Protein AF-A0A1H7X5X2-F1 (afdb_monomer_lite)

Radius of gyration: 15.64 Å; chains: 1; bounding box: 37×37×34 Å

Sequence (128 aa):
MNSEYNKRLKSEYGYLVWNPKKYDLEIVNKVLIK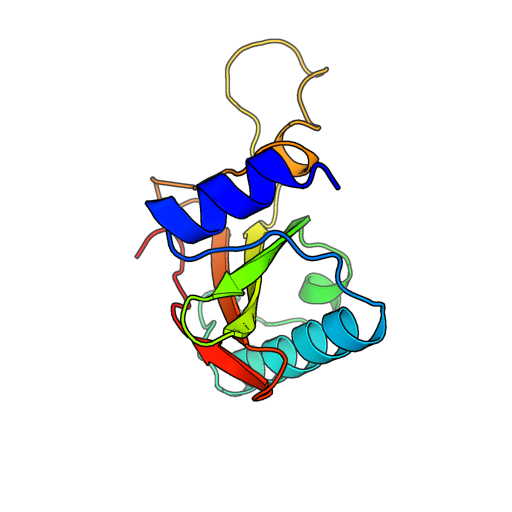AIADKKIDFIKKPILENINNNLFKQYIPYIDKNDNRIILLNVSCDVLAIPTLEDQKMEHWKNEFYEVYDGGSCYWKITINVDTEKYSNLLVNGV

Foldseek 3Di:
DDPVVQVCCCVPPVKGADDDDPVLVVLVLVLVVVCVVVCVPCLVVDPPVCCVVPQKDWEWGWMQGNVRFTKTKIKIFRDQPDPPDDDPPPSCCVRVDDDDQCAADSGIWIWMAGSVVSDIDDIDHRND

Organism: Aquimarina amphilecti (NCBI:txid1038014)

Secondary structure (DSSP, 8-state):
--HHHHHHHHHHHS-EE----HHHHHHHHHHHHHHHHTTS-TTSSS--HHHHHHS-EEEEEEEE-TTS-EEEEEEEESS----SSS-TT-TTHHHHS-----S--TTEEEEEEETTTTEEEEEEETT-

pLDDT: mean 76.42, std 15.17, range [45.69, 96.38]

Structure (mmCIF, N/CA/C/O backbone):
data_AF-A0A1H7X5X2-F1
#
_entry.id   AF-A0A1H7X5X2-F1
#
loop_
_atom_site.group_PDB
_atom_site.id
_atom_site.type_symbol
_atom_site.label_atom_id
_atom_site.label_alt_id
_atom_site.label_comp_id
_atom_site.label_asym_id
_atom_site.label_entity_id
_atom_site.label_seq_id
_atom_site.pdbx_PDB_ins_code
_atom_site.Cartn_x
_atom_site.Cartn_y
_atom_site.Cartn_z
_atom_site.occupancy
_atom_site.B_iso_or_equiv
_atom_site.auth_seq_id
_atom_site.auth_comp_id
_atom_site.auth_asym_id
_atom_site.auth_atom_id
_atom_site.pdbx_PDB_model_num
ATOM 1 N N . MET A 1 1 ? -4.004 18.660 10.667 1.00 53.47 1 MET A N 1
ATOM 2 C CA . MET A 1 1 ? -5.026 17.898 9.912 1.00 53.47 1 MET A CA 1
ATOM 3 C C . MET A 1 1 ? -6.377 18.552 10.138 1.00 53.47 1 MET A C 1
ATOM 5 O O . MET A 1 1 ? -6.747 18.739 11.290 1.00 53.47 1 MET A O 1
ATOM 9 N N . ASN A 1 2 ? -7.057 18.978 9.073 1.00 61.38 2 ASN A N 1
ATOM 10 C CA . ASN A 1 2 ? -8.286 19.766 9.169 1.00 61.38 2 ASN A CA 1
ATOM 11 C C . ASN A 1 2 ? -9.478 18.867 9.561 1.00 61.38 2 ASN A C 1
ATOM 13 O O . ASN A 1 2 ? -9.757 17.878 8.881 1.00 61.38 2 ASN A O 1
ATOM 17 N N . SER A 1 3 ? -10.134 19.165 10.687 1.00 74.00 3 SER A N 1
ATOM 18 C CA . SER A 1 3 ? -11.077 18.231 11.323 1.00 74.00 3 SER A CA 1
ATOM 19 C C . SER A 1 3 ? -12.384 18.055 10.542 1.00 74.00 3 SER A C 1
ATOM 21 O O . SER A 1 3 ? -12.934 16.958 10.529 1.00 74.00 3 SER A O 1
ATOM 23 N N . GLU A 1 4 ? -12.858 19.089 9.844 1.00 80.56 4 GLU A N 1
ATOM 24 C CA . GLU A 1 4 ? -14.093 19.027 9.048 1.00 80.56 4 GLU A CA 1
ATOM 25 C C . GLU A 1 4 ? -13.912 18.242 7.750 1.00 80.56 4 GLU A C 1
ATOM 27 O O . GLU A 1 4 ? -14.755 17.418 7.407 1.00 80.56 4 GLU A O 1
ATOM 32 N N . TYR A 1 5 ? -12.773 18.420 7.076 1.00 77.12 5 TYR A N 1
ATOM 33 C CA . TYR A 1 5 ? -12.423 17.640 5.889 1.00 77.12 5 TYR A CA 1
ATOM 34 C C . TYR A 1 5 ? -12.380 16.139 6.200 1.00 77.12 5 TYR A C 1
ATOM 36 O O . TYR A 1 5 ? -12.997 15.338 5.503 1.00 77.12 5 TYR A O 1
ATOM 44 N N . ASN A 1 6 ? -11.729 15.763 7.304 1.00 74.88 6 ASN A N 1
ATOM 45 C CA . ASN A 1 6 ? -11.680 14.372 7.749 1.00 74.88 6 ASN A CA 1
ATOM 46 C C . ASN A 1 6 ? -13.067 13.838 8.147 1.00 74.88 6 ASN A C 1
ATOM 48 O O . ASN A 1 6 ? -13.400 12.706 7.805 1.00 74.88 6 ASN A O 1
ATOM 52 N N . LYS A 1 7 ? -13.909 14.642 8.814 1.00 80.94 7 LYS A N 1
ATOM 53 C CA . LYS A 1 7 ? -15.301 14.253 9.105 1.00 80.94 7 LYS A CA 1
ATOM 54 C C . LYS A 1 7 ? -16.087 13.971 7.823 1.00 80.94 7 LYS A C 1
ATOM 56 O O . LYS A 1 7 ? -16.757 12.945 7.763 1.00 80.94 7 LYS A O 1
ATOM 61 N N . ARG A 1 8 ? -15.951 14.827 6.801 1.00 81.50 8 ARG A N 1
ATOM 62 C CA . ARG A 1 8 ? -16.597 14.644 5.493 1.00 81.50 8 ARG A CA 1
ATOM 63 C C . ARG A 1 8 ? -16.109 13.382 4.784 1.00 81.50 8 ARG A C 1
ATOM 65 O O . ARG A 1 8 ? -16.922 12.603 4.303 1.00 81.50 8 ARG A O 1
ATOM 72 N N . LEU A 1 9 ? -14.796 13.142 4.763 1.00 76.88 9 LEU A N 1
ATOM 73 C CA . LEU A 1 9 ? -14.234 11.919 4.180 1.00 76.88 9 LEU A CA 1
ATOM 74 C C . LEU A 1 9 ? -14.781 10.656 4.858 1.00 76.88 9 LEU A C 1
ATOM 76 O O . LEU A 1 9 ? -15.144 9.697 4.174 1.00 76.88 9 LEU A O 1
ATOM 80 N N . LYS A 1 10 ? -14.902 10.677 6.192 1.00 79.44 10 LYS A N 1
ATOM 81 C CA . LYS A 1 10 ? -15.467 9.552 6.941 1.00 79.44 10 LYS A CA 1
ATOM 82 C C . LYS A 1 10 ? -16.945 9.352 6.631 1.00 79.44 10 LYS A C 1
ATOM 84 O O . LYS A 1 10 ? -17.364 8.211 6.483 1.00 79.44 10 LYS A O 1
ATOM 89 N N . SER A 1 11 ? -17.729 10.425 6.529 1.00 83.00 11 SER A N 1
ATOM 90 C CA . SER A 1 11 ? -19.166 10.315 6.262 1.00 83.00 11 SER A CA 1
ATOM 91 C C . SER A 1 11 ? -19.491 9.917 4.823 1.00 83.00 11 SER A C 1
ATOM 93 O O . SER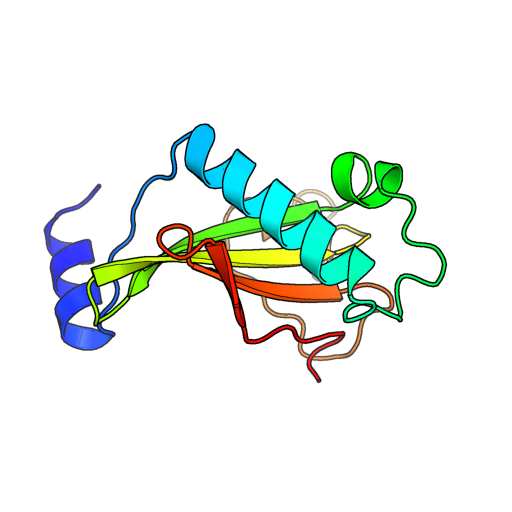 A 1 11 ? -20.408 9.134 4.616 1.00 83.00 11 SER A O 1
ATOM 95 N N . GLU A 1 12 ? -18.768 10.454 3.836 1.00 83.56 12 GLU A N 1
ATOM 96 C CA . GLU A 1 12 ? -19.074 10.253 2.411 1.00 83.56 12 GLU A CA 1
ATOM 97 C C . GLU A 1 12 ? -18.427 8.989 1.840 1.00 83.56 12 GLU A C 1
ATOM 99 O O . GLU A 1 12 ? -19.056 8.273 1.065 1.00 83.56 12 GLU A O 1
ATOM 104 N N . TYR A 1 13 ? -17.184 8.697 2.233 1.00 79.00 13 TYR A N 1
ATOM 105 C CA . TYR A 1 13 ? -16.396 7.610 1.643 1.00 79.00 13 TYR A CA 1
ATOM 106 C C . TYR A 1 13 ? -16.025 6.519 2.653 1.00 79.00 13 TYR A C 1
ATOM 108 O O . TYR A 1 13 ? -15.580 5.446 2.258 1.00 79.00 13 TYR A O 1
ATOM 116 N N . GLY A 1 14 ? -16.216 6.760 3.953 1.00 80.00 14 GLY A N 1
ATOM 117 C CA . GLY A 1 14 ? -15.833 5.811 4.998 1.00 80.00 14 GLY A CA 1
ATOM 118 C C . GLY A 1 14 ? -14.334 5.789 5.294 1.00 80.00 14 GLY A C 1
ATOM 119 O O . GLY A 1 14 ? -13.861 4.805 5.853 1.00 80.00 14 GLY A O 1
ATOM 120 N N . TYR A 1 15 ? -13.589 6.842 4.931 1.00 80.56 15 TYR A N 1
ATOM 121 C CA . TYR A 1 15 ? -12.134 6.893 5.104 1.00 80.56 15 TYR A CA 1
ATOM 122 C C . TYR A 1 15 ? -11.668 8.098 5.924 1.00 80.56 15 TYR A C 1
ATOM 124 O O . TYR A 1 15 ? -12.254 9.177 5.862 1.00 80.56 15 TYR A O 1
ATOM 132 N N . LEU A 1 16 ? -10.569 7.942 6.665 1.00 86.81 16 LEU A N 1
ATOM 133 C CA . LEU A 1 16 ? -9.870 9.047 7.331 1.00 86.81 16 LEU A CA 1
ATOM 134 C C . LEU A 1 16 ? -8.406 9.093 6.914 1.00 86.81 16 LEU A C 1
ATOM 136 O O . LEU A 1 16 ? -7.748 8.059 6.848 1.00 86.81 16 LEU A O 1
ATOM 140 N N . VAL A 1 17 ? -7.860 10.293 6.725 1.00 84.31 17 VAL A N 1
ATOM 141 C CA . VAL A 1 17 ? -6.412 10.450 6.557 1.00 84.31 17 VAL A CA 1
ATOM 142 C C . VAL A 1 17 ? -5.731 10.260 7.911 1.00 84.31 17 VAL A C 1
ATOM 144 O O . VAL A 1 17 ? -6.148 10.850 8.911 1.00 84.31 17 VAL A O 1
ATOM 147 N N . TRP A 1 18 ? -4.653 9.480 7.936 1.00 89.81 18 TRP A N 1
ATOM 148 C CA . TRP A 1 18 ? -3.788 9.323 9.103 1.00 89.81 18 TRP A CA 1
ATOM 149 C C . TRP A 1 18 ? -2.327 9.508 8.705 1.00 89.81 18 TRP A C 1
ATOM 151 O O . TRP A 1 18 ? -1.985 9.433 7.529 1.00 89.81 18 TRP A O 1
ATOM 161 N N . ASN A 1 19 ? -1.472 9.804 9.683 1.00 91.12 19 ASN A N 1
ATOM 162 C CA . ASN A 1 19 ? -0.045 9.994 9.453 1.00 91.12 19 ASN A CA 1
ATOM 163 C C . ASN A 1 19 ? 0.725 8.773 9.989 1.00 91.12 19 ASN A C 1
ATOM 165 O O . ASN A 1 19 ? 0.802 8.627 11.215 1.00 91.12 19 ASN A O 1
ATOM 169 N N . PRO A 1 20 ? 1.268 7.902 9.117 1.00 91.75 20 PRO A N 1
ATOM 170 C CA . PRO A 1 20 ? 2.029 6.731 9.531 1.00 91.75 20 PRO A CA 1
ATOM 171 C C . PRO A 1 20 ? 3.270 7.107 10.331 1.00 91.75 20 PRO A C 1
ATOM 173 O O . PRO A 1 20 ? 3.921 8.126 10.089 1.00 91.75 20 PRO A O 1
ATOM 176 N N . LYS A 1 21 ? 3.633 6.243 11.272 1.00 93.81 21 LYS A N 1
ATOM 177 C CA . LYS A 1 21 ? 4.903 6.302 11.993 1.00 93.81 21 LYS A CA 1
ATOM 178 C C . LYS A 1 21 ? 5.938 5.438 11.282 1.00 93.81 21 LYS A C 1
ATOM 180 O O . LYS A 1 21 ? 5.610 4.580 10.467 1.00 93.81 21 LYS A O 1
ATOM 185 N N . LYS A 1 22 ? 7.204 5.605 11.668 1.00 92.75 22 LYS A N 1
ATOM 186 C CA . LYS A 1 22 ? 8.316 4.792 11.155 1.00 92.75 22 LYS A CA 1
ATOM 187 C C . LYS A 1 22 ? 8.032 3.283 11.238 1.00 92.75 22 LYS A C 1
ATOM 189 O O . LYS A 1 22 ? 8.247 2.577 10.262 1.00 92.75 22 LYS A O 1
ATOM 194 N N . TYR A 1 23 ? 7.484 2.823 12.362 1.00 93.62 23 TYR A N 1
ATOM 195 C CA . TYR A 1 23 ? 7.121 1.418 12.571 1.00 93.62 23 TYR A CA 1
ATOM 196 C C . TYR A 1 23 ? 6.080 0.8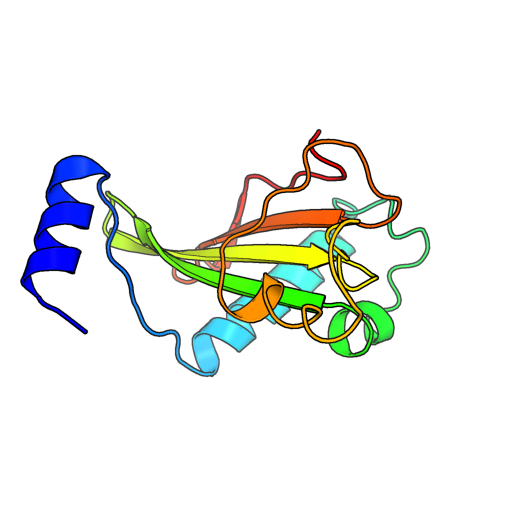99 11.561 1.00 93.62 23 TYR A C 1
ATOM 198 O O . TYR A 1 23 ? 6.178 -0.229 11.089 1.00 93.62 23 TYR A O 1
ATOM 206 N N . ASP A 1 24 ? 5.118 1.730 11.154 1.00 93.81 24 ASP A N 1
ATOM 207 C CA . ASP A 1 24 ? 4.111 1.329 10.165 1.00 93.81 24 ASP A CA 1
ATOM 208 C C . ASP A 1 24 ? 4.751 1.115 8.779 1.00 93.81 24 ASP A C 1
ATOM 210 O O . ASP A 1 24 ? 4.377 0.202 8.042 1.00 93.81 24 ASP A O 1
ATOM 214 N N . LEU A 1 25 ? 5.776 1.907 8.441 1.00 91.50 25 LEU A N 1
ATOM 215 C CA . LEU A 1 25 ? 6.553 1.738 7.207 1.00 91.50 25 LEU A CA 1
ATOM 216 C C . LEU A 1 25 ? 7.454 0.491 7.250 1.00 91.50 25 LEU A C 1
ATOM 218 O O . LEU A 1 25 ? 7.673 -0.150 6.222 1.00 91.50 25 LEU A O 1
ATOM 222 N N . GLU A 1 26 ? 7.945 0.109 8.431 1.00 92.50 26 GLU A N 1
ATOM 223 C CA . GLU A 1 26 ? 8.680 -1.148 8.629 1.00 92.50 26 GLU A CA 1
ATOM 224 C C . GLU A 1 26 ? 7.771 -2.365 8.393 1.00 92.50 26 GLU A C 1
ATOM 226 O O . GLU A 1 26 ? 8.188 -3.324 7.736 1.00 92.50 26 GLU A O 1
ATOM 231 N N . ILE A 1 27 ? 6.507 -2.300 8.833 1.00 93.62 27 ILE A N 1
ATOM 232 C CA . ILE A 1 27 ? 5.493 -3.322 8.528 1.00 93.62 27 ILE A CA 1
ATOM 233 C C . ILE A 1 27 ? 5.253 -3.409 7.023 1.00 93.62 27 ILE A C 1
ATOM 235 O O . ILE A 1 27 ? 5.255 -4.510 6.473 1.00 93.62 27 ILE A O 1
ATOM 239 N N . VAL A 1 28 ? 5.100 -2.272 6.336 1.00 91.44 28 VAL A N 1
ATOM 240 C CA . VAL A 1 28 ? 4.956 -2.260 4.871 1.00 91.44 28 VAL A CA 1
ATOM 241 C C . VAL A 1 28 ? 6.119 -2.994 4.210 1.00 91.44 28 VAL A C 1
ATOM 243 O O . VAL A 1 28 ? 5.893 -3.890 3.399 1.00 91.44 28 VAL A O 1
ATOM 246 N N . ASN A 1 29 ? 7.358 -2.689 4.601 1.00 88.88 29 ASN A N 1
ATOM 247 C CA . ASN A 1 29 ? 8.530 -3.355 4.040 1.00 88.88 29 ASN A CA 1
ATOM 248 C C . ASN A 1 29 ? 8.526 -4.872 4.305 1.00 88.88 29 ASN A C 1
ATOM 250 O O . ASN A 1 29 ? 8.758 -5.665 3.395 1.00 88.88 29 ASN A O 1
ATOM 254 N N . LYS A 1 30 ? 8.191 -5.292 5.531 1.00 90.44 30 LYS A N 1
ATOM 255 C CA . LYS A 1 30 ? 8.062 -6.710 5.900 1.00 90.44 30 LYS A CA 1
ATOM 256 C C . LYS A 1 30 ? 7.028 -7.435 5.032 1.00 90.44 30 LYS A C 1
ATOM 258 O O . LYS A 1 30 ? 7.295 -8.530 4.537 1.00 90.44 30 LYS A O 1
ATOM 263 N N . VAL A 1 31 ? 5.861 -6.825 4.830 1.00 90.25 31 VAL A N 1
ATOM 264 C CA . VAL A 1 31 ? 4.773 -7.392 4.021 1.00 90.25 31 VAL A CA 1
ATOM 265 C C . VAL A 1 31 ? 5.172 -7.496 2.548 1.00 90.25 31 VAL A C 1
ATOM 267 O O . VAL A 1 31 ? 4.898 -8.518 1.921 1.00 90.25 31 VAL A O 1
ATOM 270 N N . LEU A 1 32 ? 5.878 -6.498 2.010 1.00 85.38 32 LEU A N 1
ATOM 271 C CA . LEU A 1 32 ? 6.399 -6.537 0.642 1.00 85.38 32 LEU A CA 1
ATOM 272 C C . LEU A 1 32 ? 7.381 -7.686 0.431 1.00 85.38 32 LEU A C 1
ATOM 274 O O . LEU A 1 32 ? 7.217 -8.459 -0.510 1.00 85.38 32 LEU A O 1
ATOM 278 N N . ILE A 1 33 ? 8.365 -7.831 1.324 1.00 83.12 33 ILE A N 1
ATOM 279 C CA . ILE A 1 33 ? 9.354 -8.919 1.263 1.00 83.12 33 ILE A CA 1
ATOM 280 C C . ILE A 1 33 ? 8.645 -10.277 1.222 1.00 83.12 33 ILE A C 1
ATOM 282 O O . ILE A 1 33 ? 9.010 -11.141 0.425 1.00 83.12 33 ILE A O 1
ATOM 286 N N . LYS A 1 34 ? 7.592 -10.445 2.029 1.00 84.12 34 LYS A N 1
ATOM 287 C CA . LYS A 1 34 ? 6.772 -11.658 2.030 1.00 84.12 34 LYS A CA 1
ATOM 288 C C . LYS A 1 34 ? 6.017 -11.856 0.710 1.00 84.12 34 LYS A C 1
ATOM 290 O O . LYS A 1 34 ? 6.101 -12.933 0.135 1.00 84.12 34 LYS A O 1
ATOM 295 N N . ALA A 1 35 ? 5.333 -10.831 0.198 1.00 81.38 35 ALA A N 1
ATOM 296 C CA . ALA A 1 35 ? 4.593 -10.916 -1.067 1.00 81.38 35 ALA A CA 1
ATOM 297 C C . ALA A 1 35 ? 5.498 -11.288 -2.260 1.00 81.38 35 ALA A C 1
ATOM 299 O O . ALA A 1 35 ? 5.096 -12.037 -3.152 1.00 81.38 35 ALA A O 1
ATOM 300 N N . ILE A 1 36 ? 6.741 -10.800 -2.246 1.00 75.62 36 ILE A N 1
ATOM 301 C CA . ILE A 1 36 ? 7.778 -11.137 -3.224 1.00 75.62 36 ILE A CA 1
ATOM 302 C C . ILE A 1 36 ? 8.227 -12.593 -3.074 1.00 75.62 36 ILE A C 1
ATOM 304 O O . ILE A 1 36 ? 8.288 -13.319 -4.066 1.00 75.62 36 ILE A O 1
ATOM 308 N N . ALA A 1 37 ? 8.534 -13.028 -1.848 1.00 74.94 37 ALA A N 1
ATOM 309 C CA . ALA A 1 37 ? 8.950 -14.403 -1.569 1.00 74.94 37 ALA A CA 1
ATOM 310 C C . ALA A 1 37 ? 7.871 -15.423 -1.970 1.00 74.94 37 ALA A C 1
ATOM 312 O O . ALA A 1 37 ? 8.189 -16.485 -2.504 1.00 74.94 37 ALA A O 1
ATOM 313 N N . ASP A 1 38 ? 6.599 -15.054 -1.806 1.00 76.06 38 ASP A N 1
ATOM 314 C CA . ASP A 1 38 ? 5.433 -15.848 -2.199 1.00 76.06 38 ASP A CA 1
ATOM 315 C C . ASP A 1 38 ? 5.199 -15.879 -3.729 1.00 76.06 38 ASP A C 1
ATOM 317 O O . ASP A 1 38 ? 4.182 -16.413 -4.182 1.00 76.06 38 ASP A O 1
ATOM 321 N N . LYS A 1 39 ? 6.111 -15.304 -4.537 1.00 67.19 39 LYS A N 1
ATOM 322 C CA . LYS A 1 39 ? 6.034 -15.206 -6.010 1.00 67.19 39 LYS A CA 1
ATOM 323 C C . LYS A 1 39 ? 4.747 -14.555 -6.522 1.00 67.19 39 LYS A C 1
ATOM 325 O O . LYS A 1 39 ? 4.285 -14.815 -7.626 1.00 67.19 39 LYS A O 1
ATOM 330 N N . LYS A 1 40 ? 4.133 -13.679 -5.724 1.00 68.62 40 LYS A N 1
ATOM 331 C CA . LYS A 1 40 ? 2.931 -12.948 -6.154 1.00 68.62 40 LYS A CA 1
ATOM 332 C C . LYS A 1 40 ? 3.254 -11.772 -7.074 1.00 68.62 40 LYS A C 1
ATOM 334 O O . LYS A 1 40 ? 2.351 -11.199 -7.666 1.00 68.62 40 LYS A O 1
ATOM 339 N N . ILE A 1 41 ? 4.540 -11.454 -7.219 1.00 65.50 41 ILE A N 1
ATOM 340 C CA . ILE A 1 41 ? 5.080 -10.364 -8.031 1.00 65.50 41 ILE A CA 1
ATOM 341 C C . ILE A 1 41 ? 6.079 -10.959 -9.051 1.00 65.50 41 ILE A C 1
ATOM 343 O O . ILE A 1 41 ? 7.276 -10.691 -9.025 1.00 65.50 41 ILE A O 1
ATOM 347 N N . ASP A 1 42 ? 5.596 -11.839 -9.934 1.00 55.28 42 ASP A N 1
ATOM 348 C CA . ASP A 1 42 ? 6.443 -12.630 -10.853 1.00 55.28 42 ASP A CA 1
ATOM 349 C C . ASP A 1 42 ? 7.056 -11.819 -12.018 1.00 55.28 42 ASP A C 1
ATOM 351 O O . ASP A 1 42 ? 8.052 -12.230 -12.618 1.00 55.28 42 ASP A O 1
ATOM 355 N N . PHE A 1 43 ? 6.502 -10.647 -12.350 1.00 59.19 43 PHE A N 1
ATOM 356 C CA . PHE A 1 43 ? 7.030 -9.791 -13.425 1.00 59.19 43 PHE A CA 1
ATOM 357 C C . PHE A 1 43 ? 8.310 -9.044 -13.027 1.00 59.19 43 PHE A C 1
ATOM 359 O O . PHE A 1 43 ? 9.065 -8.621 -13.906 1.00 59.19 43 PHE A O 1
ATOM 366 N N . ILE A 1 44 ? 8.619 -8.946 -11.728 1.00 59.50 44 ILE A N 1
ATOM 367 C CA . ILE A 1 44 ? 9.970 -8.599 -11.288 1.00 59.50 44 ILE A CA 1
ATOM 368 C C . ILE A 1 44 ? 10.820 -9.849 -11.545 1.00 59.50 44 ILE A C 1
ATOM 370 O O . ILE A 1 44 ? 11.112 -10.617 -10.635 1.00 59.50 44 ILE A O 1
ATOM 374 N N . LYS A 1 45 ? 11.202 -10.084 -12.812 1.00 46.53 45 LYS A N 1
ATOM 375 C CA . LYS A 1 45 ? 11.867 -11.303 -13.330 1.00 46.53 45 LYS A CA 1
ATOM 376 C C . LYS A 1 45 ? 13.231 -11.639 -12.701 1.00 46.53 45 LYS A C 1
ATOM 378 O O . LYS A 1 45 ? 13.920 -12.533 -13.176 1.00 46.53 45 LYS A O 1
ATOM 383 N N . LYS A 1 46 ? 13.604 -10.934 -11.640 1.00 50.31 46 LYS A N 1
ATOM 384 C CA . LYS A 1 46 ? 14.617 -11.199 -10.618 1.00 50.31 46 LYS A CA 1
ATOM 385 C C . LYS A 1 46 ? 14.275 -10.203 -9.505 1.00 50.31 46 LYS A C 1
ATOM 387 O O . LYS A 1 46 ? 14.633 -9.034 -9.662 1.00 50.31 46 LYS A O 1
ATOM 392 N N . PRO A 1 47 ? 13.555 -10.573 -8.433 1.00 52.00 47 PRO A N 1
ATOM 393 C CA . PRO A 1 47 ? 13.331 -9.659 -7.327 1.00 52.00 47 PRO A CA 1
ATOM 394 C C . PRO A 1 47 ? 14.649 -9.483 -6.586 1.00 52.00 47 PRO A C 1
ATOM 396 O O . PRO A 1 47 ? 14.941 -10.148 -5.597 1.00 52.00 47 PRO A O 1
ATOM 399 N N . ILE A 1 48 ? 15.497 -8.606 -7.108 1.00 55.47 48 ILE A N 1
ATOM 400 C CA . ILE A 1 48 ? 16.648 -8.134 -6.368 1.00 55.47 48 ILE A CA 1
ATOM 401 C C . ILE A 1 48 ? 16.041 -7.216 -5.310 1.00 55.47 48 ILE A C 1
ATOM 403 O O . ILE A 1 48 ? 15.593 -6.116 -5.624 1.00 55.47 48 ILE A O 1
ATOM 407 N N . LEU A 1 49 ? 15.959 -7.699 -4.068 1.00 56.91 49 LEU A N 1
ATOM 408 C CA . LEU A 1 49 ? 15.520 -6.937 -2.887 1.00 56.91 49 LEU A CA 1
ATOM 409 C C . LEU A 1 49 ? 16.145 -5.533 -2.833 1.00 56.91 49 LEU A C 1
ATOM 411 O O . LEU A 1 49 ? 15.511 -4.578 -2.395 1.00 56.91 49 LEU A O 1
ATOM 415 N N . GLU A 1 50 ? 17.371 -5.409 -3.337 1.00 58.34 50 GLU A N 1
ATOM 416 C CA . GLU A 1 50 ? 18.094 -4.150 -3.494 1.00 58.34 50 GLU A CA 1
ATOM 417 C C . GLU A 1 50 ? 17.374 -3.148 -4.410 1.00 58.34 50 GLU A C 1
ATOM 419 O O . GLU A 1 50 ? 17.221 -1.987 -4.038 1.00 58.34 50 GLU A O 1
ATOM 424 N N . ASN A 1 51 ? 16.831 -3.594 -5.550 1.00 58.22 51 ASN A N 1
ATOM 425 C CA . ASN A 1 51 ? 16.058 -2.729 -6.443 1.00 58.22 51 ASN A CA 1
ATOM 426 C C . ASN A 1 51 ? 14.778 -2.243 -5.768 1.00 58.22 51 ASN A C 1
ATOM 428 O O . ASN A 1 51 ? 14.441 -1.070 -5.882 1.00 58.22 51 ASN A O 1
ATOM 432 N N . ILE A 1 52 ? 14.102 -3.114 -5.014 1.00 62.84 52 ILE A N 1
ATOM 433 C CA . ILE A 1 52 ? 12.874 -2.756 -4.295 1.00 62.84 52 ILE A CA 1
ATOM 434 C C . ILE A 1 52 ? 13.124 -1.670 -3.254 1.00 62.84 52 ILE A C 1
ATOM 436 O O . ILE A 1 52 ? 12.246 -0.841 -3.020 1.00 62.84 52 ILE A O 1
ATOM 440 N N . ASN A 1 53 ? 14.293 -1.658 -2.622 1.00 64.56 53 ASN A N 1
ATOM 441 C CA . ASN A 1 53 ? 14.602 -0.691 -1.576 1.00 64.56 53 ASN A CA 1
ATOM 442 C C . ASN A 1 53 ? 15.187 0.614 -2.115 1.00 64.56 53 ASN A C 1
ATOM 444 O O . ASN A 1 53 ? 14.871 1.662 -1.559 1.00 64.56 53 ASN A O 1
ATOM 448 N N . ASN A 1 54 ? 15.968 0.558 -3.197 1.00 64.38 54 ASN A N 1
ATOM 449 C CA . ASN A 1 54 ? 16.795 1.691 -3.611 1.00 64.38 54 ASN A CA 1
ATOM 450 C C . ASN A 1 54 ? 16.409 2.296 -4.969 1.00 64.38 54 ASN A C 1
ATOM 452 O O . ASN A 1 54 ? 16.680 3.470 -5.190 1.00 64.38 54 ASN A O 1
ATOM 456 N N . ASN A 1 55 ? 15.759 1.533 -5.855 1.00 70.62 55 ASN A N 1
ATOM 457 C CA . ASN A 1 55 ? 15.579 1.910 -7.264 1.00 70.62 55 ASN A CA 1
ATOM 458 C C . ASN A 1 55 ? 14.106 2.024 -7.688 1.00 70.62 55 ASN A C 1
ATOM 460 O O . ASN A 1 55 ? 13.824 2.107 -8.879 1.00 70.62 55 ASN A O 1
ATOM 464 N N . LEU A 1 56 ? 13.163 1.993 -6.739 1.00 79.38 56 LEU A N 1
ATOM 465 C CA . LEU A 1 56 ? 11.733 2.128 -7.023 1.00 79.38 56 LEU A CA 1
ATOM 466 C C . LEU A 1 56 ? 11.168 3.421 -6.444 1.00 79.38 56 LEU A C 1
ATOM 468 O O . LEU A 1 56 ? 11.398 3.760 -5.280 1.00 79.38 56 LEU A O 1
ATOM 472 N N . PHE A 1 57 ? 10.333 4.084 -7.236 1.00 82.19 57 PHE A N 1
ATOM 473 C CA . PHE A 1 57 ? 9.511 5.194 -6.783 1.00 82.19 57 PHE A CA 1
ATOM 474 C C . PHE A 1 57 ? 8.298 4.635 -6.048 1.00 82.19 57 PHE A C 1
ATOM 476 O O . PHE A 1 57 ? 7.573 3.797 -6.579 1.00 82.19 57 PHE A O 1
ATOM 483 N N . LYS A 1 58 ? 8.096 5.074 -4.804 1.00 86.25 58 LYS A N 1
ATOM 484 C CA . LYS A 1 58 ? 7.041 4.578 -3.914 1.00 86.25 58 LYS A CA 1
ATOM 485 C C . LYS A 1 58 ? 6.180 5.731 -3.437 1.00 86.25 58 LYS A C 1
ATOM 487 O O . LYS A 1 58 ? 6.675 6.628 -2.755 1.00 86.25 58 LYS A O 1
ATOM 492 N N . GLN A 1 59 ? 4.892 5.677 -3.741 1.00 88.25 59 GLN A N 1
ATOM 493 C CA . GLN A 1 59 ? 3.904 6.592 -3.190 1.00 88.25 59 GLN A CA 1
ATOM 494 C C . GLN A 1 59 ? 3.082 5.854 -2.130 1.00 88.25 59 GLN A C 1
ATOM 496 O O . GLN A 1 59 ? 2.379 4.890 -2.429 1.00 88.25 59 GLN A O 1
ATOM 501 N N . TYR A 1 60 ? 3.195 6.316 -0.884 1.00 90.75 60 TYR A N 1
ATOM 502 C CA . TYR A 1 60 ? 2.467 5.784 0.264 1.00 90.75 60 TYR A CA 1
ATOM 503 C C . TYR A 1 60 ? 1.204 6.611 0.484 1.00 90.75 60 TYR A C 1
ATOM 505 O O . TYR A 1 60 ? 1.288 7.812 0.734 1.00 90.75 60 TYR A O 1
ATOM 513 N N . ILE A 1 61 ? 0.042 5.966 0.425 1.00 91.81 61 ILE A N 1
ATOM 514 C CA . ILE A 1 61 ? -1.262 6.612 0.590 1.00 91.81 61 ILE A CA 1
ATOM 515 C C . ILE A 1 61 ? -1.929 6.025 1.839 1.00 91.81 61 ILE A C 1
ATOM 517 O O . ILE A 1 61 ? -2.562 4.965 1.776 1.00 91.81 61 ILE A O 1
ATOM 521 N N . PRO A 1 62 ? -1.744 6.669 3.001 1.00 93.38 62 PRO A N 1
ATOM 522 C CA . PRO A 1 62 ? -2.272 6.183 4.262 1.00 93.38 62 PRO A CA 1
ATOM 523 C C . PRO A 1 62 ? -3.730 6.603 4.470 1.00 93.38 62 PRO A C 1
ATOM 525 O O . PRO A 1 62 ? -4.069 7.786 4.407 1.00 93.38 62 PRO A O 1
ATOM 528 N N . TYR A 1 63 ? -4.590 5.645 4.807 1.00 92.38 63 TYR A N 1
ATOM 529 C CA . TYR A 1 63 ? -5.962 5.916 5.235 1.00 92.38 63 TYR A CA 1
ATOM 530 C C . TYR A 1 63 ? -6.434 4.917 6.298 1.00 92.38 63 TYR A C 1
ATOM 532 O O . TYR A 1 63 ? -5.908 3.815 6.410 1.00 92.38 63 TYR A O 1
ATOM 540 N N . ILE A 1 64 ? -7.419 5.312 7.097 1.00 92.69 64 ILE A N 1
ATOM 541 C CA . ILE A 1 64 ? -8.170 4.415 7.977 1.00 92.69 64 ILE A CA 1
ATOM 542 C C . ILE A 1 64 ? -9.440 4.015 7.231 1.00 92.69 64 ILE A C 1
ATOM 544 O O . ILE A 1 64 ? -10.123 4.899 6.712 1.00 92.69 64 ILE A O 1
ATOM 548 N N . ASP A 1 65 ? -9.727 2.718 7.136 1.00 89.06 65 ASP A N 1
ATOM 549 C CA . ASP A 1 65 ? -10.917 2.203 6.453 1.00 89.06 65 ASP A CA 1
ATOM 550 C C . ASP A 1 65 ? -12.195 2.294 7.304 1.00 89.06 65 ASP A C 1
ATOM 552 O O . ASP A 1 65 ? -12.178 2.666 8.478 1.00 89.06 65 ASP A O 1
ATOM 556 N N . LYS A 1 66 ? -13.332 1.927 6.705 1.00 88.31 66 LYS A N 1
ATOM 557 C CA . LYS A 1 66 ? -14.644 1.936 7.371 1.00 88.31 66 LYS A CA 1
ATOM 558 C C . LYS A 1 66 ? -14.750 0.995 8.578 1.00 88.31 66 LYS A C 1
ATOM 560 O O . LYS A 1 66 ? -15.708 1.097 9.335 1.00 88.31 66 LYS A O 1
ATOM 565 N N . ASN A 1 67 ? -13.816 0.056 8.711 1.00 90.19 67 ASN A N 1
ATOM 566 C CA . ASN A 1 67 ? -13.734 -0.895 9.813 1.00 90.19 67 ASN A CA 1
ATOM 567 C C . ASN A 1 67 ? -12.682 -0.451 10.853 1.00 90.19 67 ASN A C 1
ATOM 569 O O . ASN A 1 67 ? -12.262 -1.266 11.669 1.00 90.19 67 ASN A O 1
ATOM 573 N N . ASP A 1 68 ? -12.234 0.808 10.792 1.00 90.62 68 ASP A N 1
ATOM 574 C CA . ASP A 1 68 ? -11.180 1.398 11.619 1.00 90.62 68 ASP A CA 1
ATOM 575 C C . ASP A 1 68 ? -9.801 0.706 11.488 1.00 90.62 68 ASP A C 1
ATOM 577 O O . ASP A 1 68 ? -8.935 0.868 12.349 1.00 90.62 68 ASP A O 1
ATOM 581 N N . ASN A 1 69 ? -9.543 -0.008 10.382 1.00 93.81 69 ASN A N 1
ATOM 582 C CA . ASN A 1 69 ? -8.211 -0.546 10.095 1.00 93.81 69 ASN A CA 1
ATOM 583 C C . ASN A 1 69 ? -7.295 0.527 9.512 1.00 93.81 69 ASN A C 1
ATOM 585 O O . ASN A 1 69 ? -7.694 1.286 8.626 1.00 93.81 69 ASN A O 1
ATOM 589 N N . ARG A 1 70 ? -6.024 0.510 9.906 1.00 94.94 70 ARG A N 1
ATOM 590 C CA . ARG A 1 70 ? -4.969 1.344 9.332 1.00 94.94 70 ARG A CA 1
ATOM 591 C C . ARG A 1 70 ? -4.437 0.699 8.056 1.00 94.94 70 ARG A C 1
ATOM 593 O O . ARG A 1 70 ? -3.815 -0.367 8.076 1.00 94.94 70 ARG A O 1
ATOM 600 N N . ILE A 1 71 ? -4.680 1.364 6.935 1.00 95.81 71 ILE A N 1
ATOM 601 C CA . ILE A 1 71 ? -4.321 0.903 5.599 1.00 95.81 71 ILE A CA 1
ATOM 602 C C . ILE A 1 71 ? -3.270 1.829 4.986 1.00 95.81 71 ILE A C 1
ATOM 604 O O . ILE A 1 71 ? -3.274 3.048 5.185 1.00 95.81 71 ILE A O 1
ATOM 608 N N . ILE A 1 72 ? -2.366 1.231 4.216 1.00 95.31 72 ILE A N 1
ATOM 609 C CA . ILE A 1 72 ? -1.463 1.919 3.303 1.00 95.31 72 ILE A CA 1
ATOM 610 C C . ILE A 1 72 ? -1.666 1.308 1.919 1.00 95.31 72 ILE A C 1
ATOM 612 O O . ILE A 1 72 ? -1.349 0.138 1.691 1.00 95.31 72 ILE A O 1
ATOM 616 N N . LEU A 1 73 ? -2.199 2.104 0.993 1.00 93.31 73 LEU A N 1
ATOM 617 C CA . LEU A 1 73 ? -2.103 1.806 -0.431 1.00 93.31 73 LEU A CA 1
ATOM 618 C C . LEU A 1 73 ? -0.721 2.253 -0.900 1.00 93.31 73 LEU A C 1
ATOM 620 O O . LEU A 1 73 ? -0.322 3.397 -0.686 1.00 93.31 73 LEU A O 1
ATOM 624 N N . LEU A 1 74 ? 0.018 1.335 -1.504 1.00 91.19 74 LEU A N 1
ATOM 625 C CA . LEU A 1 74 ? 1.344 1.594 -2.026 1.00 91.19 74 LEU A CA 1
ATOM 626 C C . LEU A 1 74 ? 1.304 1.487 -3.547 1.00 91.19 74 LEU A C 1
ATOM 628 O O . LEU A 1 74 ? 1.085 0.400 -4.079 1.00 91.19 74 LEU A O 1
ATOM 632 N N . ASN A 1 75 ? 1.555 2.611 -4.211 1.00 88.62 75 ASN A N 1
ATOM 633 C CA . ASN A 1 75 ? 1.826 2.671 -5.641 1.00 88.62 75 ASN A CA 1
ATOM 634 C C . ASN A 1 75 ? 3.334 2.608 -5.861 1.00 88.62 75 ASN A C 1
ATOM 636 O O . ASN A 1 75 ? 4.088 3.318 -5.183 1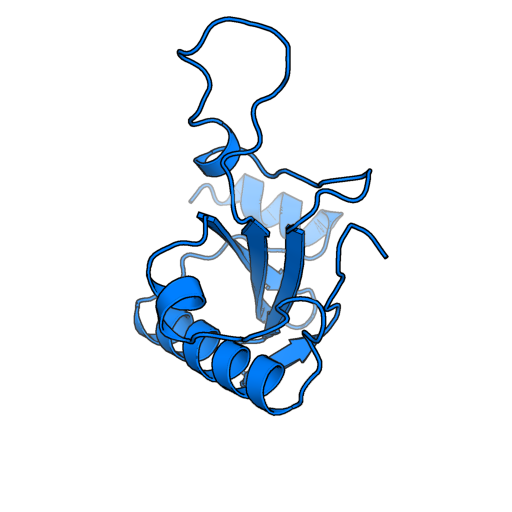.00 88.62 75 ASN A O 1
ATOM 640 N N . VAL A 1 76 ? 3.769 1.781 -6.808 1.00 84.62 76 VAL A N 1
ATOM 641 C CA . VAL A 1 76 ? 5.188 1.597 -7.103 1.00 84.62 76 VAL A CA 1
ATOM 642 C C . VAL A 1 76 ? 5.448 1.602 -8.599 1.00 84.62 76 VAL A C 1
ATOM 644 O O . VAL A 1 76 ? 4.751 0.926 -9.354 1.00 84.62 76 VAL A O 1
ATOM 647 N N . SER A 1 77 ? 6.496 2.313 -9.009 1.00 80.75 77 SER A N 1
ATOM 648 C CA . SER A 1 77 ? 6.996 2.320 -10.383 1.00 80.75 77 SER A CA 1
ATOM 649 C C . SER A 1 77 ? 8.524 2.249 -10.442 1.00 80.75 77 S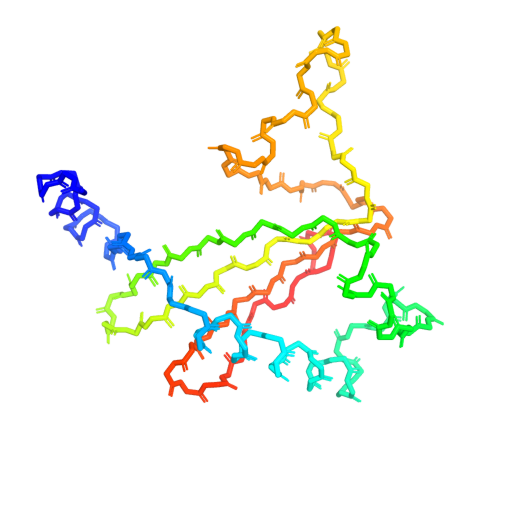ER A C 1
ATOM 651 O O . SER A 1 77 ? 9.215 2.620 -9.489 1.00 80.75 77 SER A O 1
ATOM 653 N N . CYS A 1 78 ? 9.062 1.756 -11.561 1.00 75.38 78 CYS A N 1
ATOM 654 C CA . CYS A 1 78 ? 10.509 1.795 -11.816 1.00 75.38 78 CYS A CA 1
ATOM 655 C C . CYS A 1 78 ? 10.994 3.189 -12.240 1.00 75.38 78 CYS A C 1
ATOM 657 O O . CYS A 1 78 ? 12.112 3.563 -11.910 1.00 75.38 78 CYS A O 1
ATOM 659 N N . ASP A 1 79 ? 10.144 3.961 -12.919 1.00 69.88 79 ASP A N 1
ATOM 660 C CA . ASP A 1 79 ? 10.464 5.297 -13.423 1.00 69.88 79 ASP A CA 1
ATOM 661 C C . ASP A 1 79 ? 9.462 6.333 -12.906 1.00 69.88 79 ASP A C 1
ATOM 663 O O . ASP A 1 79 ? 8.317 6.001 -12.567 1.00 69.88 79 ASP A O 1
ATOM 667 N N . VAL A 1 80 ? 9.880 7.602 -12.866 1.00 65.62 80 VAL A N 1
ATOM 668 C CA . VAL A 1 80 ? 8.953 8.718 -12.650 1.00 65.62 80 VAL A CA 1
ATOM 669 C C . VAL A 1 80 ? 8.023 8.777 -13.853 1.00 65.62 80 VAL A C 1
ATOM 671 O O . VAL A 1 80 ? 8.466 8.991 -14.979 1.00 65.62 80 VAL A O 1
ATOM 674 N N . LEU A 1 81 ? 6.728 8.592 -13.614 1.00 61.72 81 LEU A N 1
ATOM 675 C CA . LEU A 1 81 ? 5.716 8.711 -14.654 1.00 61.72 81 LEU A CA 1
ATOM 676 C C . LEU A 1 81 ? 5.627 10.183 -15.068 1.00 61.72 81 LEU A C 1
ATOM 678 O O . LEU A 1 81 ? 4.989 10.995 -14.399 1.00 61.72 81 LEU A O 1
ATOM 682 N N . ALA A 1 82 ? 6.324 10.542 -16.144 1.00 52.88 82 ALA A N 1
ATOM 683 C CA . ALA A 1 82 ? 6.207 11.859 -16.741 1.00 52.88 82 ALA A CA 1
ATOM 684 C C . ALA A 1 82 ? 4.826 11.977 -17.396 1.00 52.88 82 ALA A C 1
ATOM 686 O O . ALA A 1 82 ? 4.458 11.169 -18.250 1.00 52.88 82 ALA A O 1
ATOM 687 N N . ILE A 1 83 ? 4.056 12.993 -17.007 1.00 53.00 83 ILE A N 1
ATOM 688 C CA . ILE A 1 83 ? 2.881 13.395 -17.779 1.00 53.00 83 ILE A CA 1
ATOM 689 C C . ILE A 1 83 ? 3.430 13.990 -19.086 1.00 53.00 83 ILE A C 1
ATOM 691 O O . ILE A 1 83 ? 4.228 14.924 -19.013 1.00 53.00 83 ILE A O 1
ATOM 695 N N . PRO A 1 84 ? 3.048 13.486 -20.275 1.00 45.69 84 PRO A N 1
ATOM 696 C CA . PRO A 1 84 ? 3.724 13.793 -21.542 1.00 45.69 84 PRO A CA 1
ATOM 697 C C . PRO A 1 84 ? 3.486 15.219 -22.069 1.00 45.69 84 PRO A C 1
ATOM 699 O O . PRO A 1 84 ? 3.722 15.503 -23.240 1.00 45.69 84 PRO A O 1
ATOM 702 N N . THR A 1 85 ? 3.018 16.143 -21.234 1.00 48.09 85 THR A N 1
ATOM 703 C CA . THR A 1 85 ? 2.699 17.505 -21.648 1.00 48.09 85 THR A CA 1
ATOM 704 C C . THR A 1 85 ? 3.114 18.495 -20.569 1.00 48.09 85 THR A C 1
ATOM 706 O O . THR A 1 85 ? 2.528 18.497 -19.486 1.00 48.09 85 THR A O 1
ATOM 709 N N . LEU A 1 86 ? 4.035 19.385 -20.949 1.00 46.94 86 LEU A N 1
ATOM 710 C CA . LEU A 1 86 ? 4.564 20.558 -20.237 1.00 46.94 86 LEU A CA 1
ATOM 711 C C . LEU A 1 86 ? 5.856 20.285 -19.466 1.00 46.94 86 LEU A C 1
ATOM 713 O O . LEU A 1 86 ? 5.807 19.728 -18.378 1.00 46.94 86 LEU A O 1
ATOM 717 N N . GLU A 1 87 ? 6.949 20.740 -20.094 1.00 47.62 87 GLU A N 1
ATOM 718 C CA . GLU A 1 87 ? 8.238 21.197 -19.552 1.00 47.62 87 GLU A CA 1
ATOM 719 C C . GLU A 1 87 ? 8.732 20.515 -18.269 1.00 47.62 87 GLU A C 1
ATOM 721 O O . GLU A 1 87 ? 8.074 20.529 -17.232 1.00 47.62 87 GLU A O 1
ATOM 726 N N . ASP A 1 88 ? 9.965 20.008 -18.335 1.00 46.69 88 ASP A N 1
ATOM 727 C CA . ASP A 1 88 ? 10.715 19.180 -17.373 1.00 46.69 88 ASP A CA 1
ATOM 728 C C . ASP A 1 88 ? 10.792 19.662 -15.898 1.00 46.69 88 ASP A C 1
ATOM 730 O O . ASP A 1 88 ? 11.505 19.085 -15.081 1.00 46.69 88 ASP A O 1
ATOM 734 N N . GLN A 1 89 ? 10.033 20.683 -15.501 1.00 47.41 89 GLN A N 1
ATOM 735 C CA . GLN A 1 89 ? 9.856 21.166 -14.129 1.00 47.41 89 GLN A CA 1
ATOM 736 C C . GLN A 1 89 ? 8.709 20.471 -13.362 1.00 47.41 89 GLN A C 1
ATOM 738 O O . GLN A 1 89 ? 8.553 20.691 -12.162 1.00 47.41 89 GLN A O 1
ATOM 743 N N . LYS A 1 90 ? 7.921 19.600 -14.011 1.00 49.28 90 LYS A N 1
ATOM 744 C CA . LYS A 1 90 ? 6.747 18.912 -13.429 1.00 49.28 90 LYS A CA 1
ATOM 745 C C . LYS A 1 90 ? 6.985 17.463 -12.963 1.00 49.28 90 LYS A C 1
ATOM 747 O O . LYS A 1 90 ? 6.039 16.725 -12.701 1.00 49.28 90 LYS A O 1
ATOM 752 N N . MET A 1 91 ? 8.234 17.028 -12.794 1.00 54.62 91 MET A N 1
ATOM 753 C CA . MET A 1 91 ? 8.543 15.655 -12.352 1.00 54.62 91 MET A CA 1
ATOM 754 C C . MET A 1 91 ? 8.156 15.328 -10.891 1.00 54.62 91 MET A C 1
ATOM 756 O O . MET A 1 91 ? 8.281 14.176 -10.485 1.00 54.62 91 MET A O 1
ATOM 760 N N . GLU A 1 92 ? 7.668 16.278 -10.083 1.00 58.97 92 GLU A N 1
ATOM 761 C CA . GLU A 1 92 ? 7.326 16.033 -8.667 1.00 58.97 92 GLU A CA 1
ATOM 762 C C . GLU A 1 92 ? 5.836 15.793 -8.371 1.00 58.97 92 GLU A C 1
ATOM 764 O O . GLU A 1 92 ? 5.498 15.465 -7.231 1.00 58.97 92 GLU A O 1
ATOM 769 N N . HIS A 1 93 ? 4.934 15.890 -9.358 1.00 67.06 93 HIS A N 1
ATOM 770 C CA . HIS A 1 93 ? 3.491 15.720 -9.108 1.00 67.06 93 HIS A CA 1
ATOM 771 C C . HIS A 1 93 ? 3.148 14.359 -8.493 1.00 67.06 93 HIS A C 1
ATOM 773 O O . HIS A 1 93 ? 2.303 14.289 -7.606 1.00 67.06 93 HIS A O 1
ATOM 779 N N . TRP A 1 94 ? 3.872 13.295 -8.849 1.00 72.44 94 TRP A N 1
ATOM 780 C CA . TRP A 1 94 ? 3.641 11.957 -8.295 1.00 72.44 94 TRP A CA 1
ATOM 781 C C . TRP A 1 94 ? 3.849 11.867 -6.771 1.00 72.44 94 TRP A C 1
ATOM 783 O O . TRP A 1 94 ? 3.350 10.936 -6.143 1.00 72.44 94 TRP A O 1
ATOM 793 N N . LYS A 1 95 ? 4.582 12.805 -6.148 1.00 75.25 95 LYS A N 1
ATOM 794 C CA . LYS A 1 95 ? 4.739 12.857 -4.681 1.00 75.25 95 LYS A CA 1
ATOM 795 C C . LYS A 1 95 ? 3.564 13.550 -3.993 1.00 75.25 95 LYS A C 1
ATOM 797 O O . LYS A 1 95 ? 3.281 13.245 -2.838 1.00 75.25 95 LYS A O 1
ATOM 802 N N . ASN A 1 96 ? 2.908 14.474 -4.690 1.00 73.31 96 ASN A N 1
ATOM 803 C CA . ASN A 1 96 ? 1.912 15.380 -4.116 1.00 73.31 96 ASN A CA 1
ATOM 804 C C . ASN A 1 96 ? 0.474 15.022 -4.515 1.00 73.31 96 ASN A C 1
ATOM 806 O O . ASN A 1 96 ? -0.467 15.402 -3.821 1.00 73.31 96 ASN A O 1
ATOM 810 N N . GLU A 1 97 ? 0.299 14.284 -5.607 1.00 79.06 97 GLU A N 1
ATOM 811 C CA . GLU A 1 97 ? -0.996 13.937 -6.181 1.00 79.06 97 GLU A CA 1
ATOM 812 C C . GLU A 1 97 ? -1.120 12.423 -6.326 1.00 79.06 97 GLU A C 1
ATOM 814 O O . GLU A 1 97 ? -0.185 11.742 -6.757 1.00 79.06 97 GLU A O 1
ATOM 819 N N . PHE A 1 98 ? -2.287 11.882 -5.967 1.00 80.31 98 PHE A N 1
ATOM 820 C CA . PHE A 1 98 ? -2.595 10.481 -6.233 1.00 80.31 98 PHE A CA 1
ATOM 821 C C . PHE A 1 98 ? -2.575 10.240 -7.743 1.00 80.31 98 PHE A C 1
ATOM 823 O O . PHE A 1 98 ? -3.253 10.946 -8.488 1.00 80.31 98 PHE A O 1
ATOM 830 N N . TYR A 1 99 ? -1.825 9.231 -8.178 1.00 76.44 99 TYR A N 1
ATOM 831 C CA . TYR A 1 99 ? -1.794 8.822 -9.574 1.00 76.44 99 TYR A CA 1
ATOM 832 C C . TYR A 1 99 ? -2.192 7.355 -9.711 1.00 76.44 99 TYR A C 1
ATOM 834 O O . TYR A 1 99 ? -1.928 6.522 -8.840 1.00 76.44 99 TYR A O 1
ATOM 842 N N . GLU A 1 100 ? -2.809 7.043 -10.841 1.00 74.44 100 GLU A N 1
ATOM 843 C CA . GLU A 1 100 ? -3.175 5.690 -11.229 1.00 74.44 100 GLU A CA 1
ATOM 844 C C . GLU A 1 100 ? -2.779 5.480 -12.689 1.00 74.44 100 GLU A C 1
ATOM 846 O O . GLU A 1 100 ? -3.033 6.330 -13.543 1.00 74.44 100 GLU A O 1
ATOM 851 N N . VAL A 1 101 ? -2.105 4.363 -12.963 1.00 71.50 101 VAL A N 1
ATOM 852 C CA . VAL A 1 101 ? -1.683 3.993 -14.316 1.00 71.50 101 VAL A CA 1
ATOM 853 C C . VAL A 1 101 ? -2.753 3.094 -14.919 1.00 71.50 101 VAL A C 1
ATOM 855 O O . VAL A 1 101 ? -2.994 1.999 -14.413 1.00 71.50 101 VAL A O 1
ATOM 858 N N . TYR A 1 102 ? -3.386 3.571 -15.991 1.00 66.19 102 TYR A N 1
ATOM 859 C CA . TYR A 1 102 ? -4.467 2.861 -16.685 1.00 66.19 102 TYR A CA 1
ATOM 860 C C . TYR A 1 102 ? -3.985 1.933 -17.806 1.00 66.19 102 TYR A C 1
ATOM 862 O O . TYR A 1 102 ? -4.704 1.001 -18.151 1.00 66.19 102 TYR A O 1
ATOM 870 N N . ASP A 1 103 ? -2.800 2.178 -18.372 1.00 58.91 103 ASP A N 1
ATOM 871 C CA . ASP A 1 103 ? -2.242 1.380 -19.466 1.00 58.91 103 ASP A CA 1
ATOM 872 C C . ASP A 1 103 ? -0.851 0.870 -19.087 1.00 58.91 103 ASP A C 1
ATOM 874 O O . ASP A 1 103 ? -0.003 1.625 -18.605 1.00 58.91 103 ASP A O 1
ATOM 878 N N . GLY A 1 104 ? -0.667 -0.438 -19.234 1.00 54.81 104 GLY A N 1
ATOM 879 C CA . GLY A 1 104 ? 0.365 -1.247 -18.605 1.00 54.81 104 GLY A CA 1
ATOM 880 C C . GLY A 1 104 ? 1.797 -0.819 -18.909 1.00 54.81 104 GLY A C 1
ATOM 881 O O . GLY A 1 104 ? 2.459 -1.399 -19.769 1.00 54.81 104 GLY A O 1
ATOM 882 N N . GLY A 1 105 ? 2.314 0.140 -18.139 1.00 57.22 105 GLY A N 1
ATOM 883 C CA . GLY A 1 105 ? 3.742 0.443 -18.088 1.00 57.22 105 GLY A CA 1
ATOM 884 C C . GLY A 1 105 ? 4.566 -0.814 -17.788 1.00 57.22 105 GLY A C 1
ATOM 885 O O . GLY A 1 105 ? 4.087 -1.761 -17.180 1.00 57.22 105 GLY A O 1
ATOM 886 N N . SER A 1 106 ? 5.832 -0.856 -18.199 1.00 61.91 106 SER A N 1
ATOM 887 C CA . SER A 1 106 ? 6.684 -2.050 -18.034 1.00 61.91 106 SER A CA 1
ATOM 888 C C . SER A 1 106 ? 6.950 -2.432 -16.568 1.00 61.91 106 SER A C 1
ATOM 890 O O . SER A 1 106 ? 7.337 -3.566 -16.285 1.00 61.91 106 SER A O 1
ATOM 892 N N . CYS A 1 107 ? 6.747 -1.495 -15.639 1.00 73.56 107 CYS A N 1
ATOM 893 C CA . CYS A 1 107 ? 6.970 -1.672 -14.213 1.00 73.56 107 CYS A CA 1
ATOM 894 C C . CYS A 1 107 ? 6.093 -0.701 -13.411 1.00 73.56 107 CYS A C 1
ATOM 896 O O . CYS A 1 107 ? 6.565 0.334 -12.935 1.00 73.56 107 CYS A O 1
ATOM 898 N N . TYR A 1 108 ? 4.811 -1.038 -13.272 1.00 80.38 108 TYR A N 1
ATOM 899 C CA . TYR A 1 108 ? 3.914 -0.411 -12.306 1.00 80.38 108 TYR A CA 1
ATOM 900 C C . TYR A 1 108 ? 3.128 -1.480 -11.555 1.00 80.38 108 TYR A C 1
ATOM 902 O O . TYR A 1 108 ? 2.616 -2.436 -12.138 1.00 80.38 108 TYR A O 1
ATOM 910 N N . TRP A 1 109 ? 3.008 -1.311 -10.248 1.00 82.25 109 TRP A N 1
ATOM 911 C CA . TRP A 1 109 ? 2.153 -2.159 -9.438 1.00 82.25 109 TRP A CA 1
ATOM 912 C C . TRP A 1 109 ? 1.607 -1.394 -8.247 1.00 82.25 109 TRP A C 1
ATOM 914 O O . TRP A 1 109 ? 2.204 -0.429 -7.763 1.00 82.25 109 TRP A O 1
ATOM 924 N N . LYS A 1 110 ? 0.459 -1.857 -7.761 1.00 87.88 110 LYS A N 1
ATOM 925 C CA . LYS A 1 110 ? -0.156 -1.349 -6.540 1.00 87.88 110 LYS A CA 1
ATOM 926 C C . LYS A 1 110 ? -0.490 -2.489 -5.601 1.00 87.88 110 LYS A C 1
ATOM 928 O O . LYS A 1 110 ? -0.865 -3.569 -6.043 1.00 87.88 110 LYS A O 1
ATOM 933 N N . ILE A 1 111 ? -0.334 -2.250 -4.306 1.00 89.56 111 ILE A N 1
ATOM 934 C CA . ILE A 1 111 ? -0.666 -3.205 -3.247 1.00 89.56 111 ILE A CA 1
ATOM 935 C C . ILE A 1 111 ? -1.358 -2.467 -2.107 1.00 89.56 111 ILE A C 1
ATOM 937 O O . ILE A 1 111 ? -0.971 -1.358 -1.736 1.00 89.56 111 ILE A O 1
ATOM 941 N N . THR A 1 112 ? -2.386 -3.082 -1.533 1.00 94.00 112 THR A N 1
ATOM 942 C CA . THR A 1 112 ? -3.029 -2.577 -0.318 1.00 94.00 112 THR A CA 1
ATOM 943 C C . THR A 1 112 ? -2.490 -3.350 0.872 1.00 94.00 112 THR A C 1
ATOM 945 O O . THR A 1 112 ? -2.527 -4.577 0.867 1.00 94.00 112 THR A O 1
ATOM 948 N N . ILE A 1 113 ? -1.990 -2.652 1.888 1.00 95.19 113 ILE A N 1
ATOM 949 C CA . ILE A 1 113 ? -1.413 -3.263 3.087 1.00 95.19 113 ILE A CA 1
ATOM 950 C C . ILE A 1 113 ? -2.197 -2.795 4.305 1.00 95.19 113 ILE A C 1
ATOM 952 O O . ILE A 1 113 ? -2.316 -1.599 4.558 1.00 95.19 113 ILE A O 1
ATOM 956 N N . ASN A 1 114 ? -2.704 -3.750 5.076 1.00 95.88 114 ASN A N 1
ATOM 957 C CA . ASN A 1 114 ? -3.273 -3.503 6.390 1.00 95.88 114 ASN A CA 1
ATOM 958 C C . ASN A 1 114 ? -2.155 -3.661 7.430 1.00 95.88 114 ASN A C 1
ATOM 960 O O . ASN A 1 114 ? -1.633 -4.764 7.619 1.00 95.88 114 ASN A O 1
ATOM 964 N N . VAL A 1 115 ? -1.775 -2.561 8.088 1.00 96.38 115 VAL A N 1
ATOM 965 C CA . VAL A 1 115 ? -0.642 -2.568 9.029 1.00 96.38 115 VAL A CA 1
ATOM 966 C C . VAL A 1 115 ? -1.001 -3.169 10.388 1.00 96.38 115 VAL A C 1
ATOM 968 O O . VAL A 1 115 ? -0.110 -3.599 11.106 1.00 96.38 115 VAL A O 1
ATOM 971 N N . ASP A 1 116 ? -2.286 -3.258 10.733 1.00 95.56 116 ASP A N 1
ATOM 972 C CA . ASP A 1 116 ? -2.736 -3.877 11.987 1.00 95.56 116 ASP A CA 1
ATOM 973 C C . ASP A 1 116 ? -2.679 -5.406 11.929 1.00 95.56 116 ASP A C 1
ATOM 975 O O . ASP A 1 116 ? -2.388 -6.073 12.918 1.00 95.56 116 ASP A O 1
ATOM 979 N N . THR A 1 117 ? -2.951 -5.972 10.753 1.00 95.88 117 THR A N 1
ATOM 980 C CA . THR A 1 117 ? -2.993 -7.426 10.532 1.00 95.88 117 THR A CA 1
ATOM 981 C C . THR A 1 117 ? -1.757 -7.968 9.822 1.00 95.88 117 THR A C 1
ATOM 983 O O . THR A 1 117 ? -1.630 -9.184 9.683 1.00 95.88 117 THR A O 1
ATOM 986 N N . GLU A 1 118 ? -0.874 -7.084 9.347 1.00 94.94 118 GLU A N 1
ATOM 987 C CA . GLU A 1 118 ? 0.287 -7.404 8.507 1.00 94.94 118 GLU A CA 1
ATOM 988 C C . GLU A 1 118 ? -0.073 -8.229 7.255 1.00 94.94 118 GLU A C 1
ATOM 990 O O . GLU A 1 118 ? 0.674 -9.104 6.804 1.00 94.94 118 GLU A O 1
ATOM 995 N N . LYS A 1 119 ? -1.257 -7.978 6.691 1.00 92.81 119 LYS A N 1
ATOM 996 C CA . LYS A 1 119 ? -1.755 -8.650 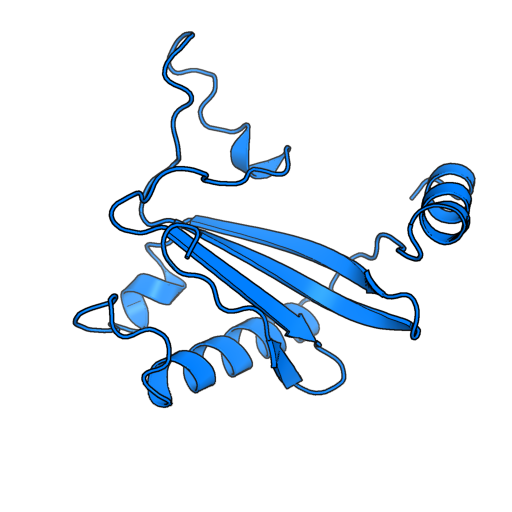5.485 1.00 92.81 119 LYS A CA 1
ATOM 997 C C . LYS A 1 119 ? -1.806 -7.679 4.320 1.00 92.81 119 LYS A C 1
ATOM 999 O O . LYS A 1 119 ? -1.996 -6.479 4.505 1.00 92.81 119 LYS A O 1
ATOM 1004 N N . TYR A 1 120 ? -1.686 -8.224 3.115 1.00 91.56 120 TYR A N 1
ATOM 1005 C CA . TYR A 1 120 ? -1.896 -7.477 1.886 1.00 91.56 120 TYR A CA 1
ATOM 1006 C C . TYR A 1 120 ? -3.075 -8.016 1.079 1.00 91.56 120 TYR A C 1
ATOM 1008 O O . TYR A 1 120 ? -3.473 -9.174 1.217 1.00 91.56 120 TYR A O 1
ATOM 1016 N N . SER A 1 121 ? -3.615 -7.158 0.223 1.00 89.81 121 SER A N 1
ATOM 1017 C CA . SER A 1 121 ? -4.673 -7.449 -0.739 1.00 89.81 121 SER A CA 1
ATOM 1018 C C . SER A 1 121 ? -4.517 -6.564 -1.979 1.00 89.81 121 SER A C 1
ATOM 1020 O O . SER A 1 121 ? -3.658 -5.678 -2.014 1.00 89.81 121 SER A O 1
ATOM 1022 N N . ASN A 1 122 ? -5.351 -6.808 -2.997 1.00 83.75 122 ASN A N 1
ATOM 1023 C CA . ASN A 1 122 ? -5.451 -5.980 -4.205 1.00 83.75 122 ASN A CA 1
ATOM 1024 C C . ASN A 1 122 ? -4.092 -5.696 -4.859 1.00 83.75 122 ASN A C 1
ATOM 1026 O O . ASN A 1 122 ? -3.822 -4.570 -5.274 1.00 83.75 122 ASN A O 1
ATOM 1030 N N . LEU A 1 123 ? -3.226 -6.712 -4.889 1.00 82.44 123 LEU A N 1
ATOM 1031 C CA . LEU A 1 123 ? -1.995 -6.639 -5.653 1.00 82.44 123 LEU A CA 1
ATOM 1032 C C . LEU A 1 123 ? -2.370 -6.657 -7.133 1.00 82.44 123 LEU A C 1
ATOM 1034 O O . LEU A 1 123 ? -2.873 -7.668 -7.617 1.00 82.44 123 LEU A O 1
ATOM 1038 N N . LEU A 1 124 ? -2.146 -5.537 -7.807 1.00 77.88 124 LEU A N 1
ATOM 1039 C CA . LEU A 1 124 ? -2.439 -5.354 -9.223 1.00 77.88 124 LEU A CA 1
ATOM 1040 C C . LEU A 1 124 ? -1.160 -4.952 -9.941 1.00 77.88 124 LEU A C 1
ATOM 1042 O O . LEU A 1 124 ? -0.375 -4.146 -9.428 1.00 77.88 124 LEU A O 1
ATOM 1046 N N . VAL A 1 125 ? -0.954 -5.522 -11.122 1.00 71.31 125 VAL A N 1
ATOM 1047 C CA . VAL A 1 125 ? 0.253 -5.337 -11.924 1.00 71.31 125 VAL A CA 1
ATOM 1048 C C . VAL A 1 125 ? -0.170 -4.737 -13.244 1.00 71.31 125 VAL A C 1
ATOM 1050 O O . VAL A 1 125 ? -0.997 -5.306 -13.945 1.00 71.31 125 VAL A O 1
ATOM 1053 N N . ASN A 1 126 ? 0.402 -3.590 -13.604 1.00 64.56 126 ASN A N 1
ATOM 1054 C CA . ASN A 1 126 ? 0.104 -2.939 -14.880 1.00 64.56 126 ASN A CA 1
ATOM 1055 C C . ASN A 1 126 ? -1.401 -2.671 -15.099 1.00 64.56 126 ASN A C 1
ATOM 1057 O O . ASN A 1 126 ? -1.871 -2.672 -16.230 1.00 64.56 126 ASN A O 1
ATOM 1061 N N . GLY A 1 127 ? -2.153 -2.453 -14.015 1.00 52.22 127 GLY A N 1
ATOM 1062 C CA . GLY A 1 127 ? -3.591 -2.179 -14.071 1.00 52.22 127 GLY A CA 1
ATOM 1063 C C . GLY A 1 127 ? -4.499 -3.412 -14.200 1.00 52.22 127 GLY A C 1
ATOM 1064 O O . GLY A 1 127 ? -5.713 -3.226 -14.269 1.00 52.22 127 GLY A O 1
ATOM 1065 N N . VAL A 1 128 ? -3.951 -4.639 -14.183 1.00 48.44 128 VAL A N 1
ATOM 1066 C CA . VAL A 1 128 ? -4.701 -5.913 -14.267 1.00 48.44 128 VAL A CA 1
ATOM 1067 C C . VAL A 1 128 ? -4.370 -6.842 -13.097 1.00 48.44 128 VAL A C 1
ATOM 1069 O O . VAL A 1 128 ? -3.226 -6.801 -12.581 1.00 48.44 128 VAL A O 1
#